Protein AF-A0A3P7NEU0-F1 (afdb_monomer_lite)

Organism: Cylicostephanus goldi (NCBI:txid71465)

InterPro domains:
  IPR056852 A-kinase anchor protein 17A/B [PTHR12484] (2-68)

pLDDT: mean 79.35, std 9.94, range [53.84, 92.88]

Foldseek 3Di:
DVVVQVVQQQDWADDPPDPDTHGGHDDDPPPPPPDPVSVVVVCVVVVNDPPDQPSDPPRDDDDPDPPDDPPD

Secondary structure (DSSP, 8-state):
-HHHHHHHHT-EE--TT-SSPEEP--------PPPHHHHHHHHHHHT--TTSTTSSTT--------------

Radius of gyration: 23.57 Å; chains: 1; bounding box: 57×46×44 Å

Structure (mmCIF, N/CA/C/O backbone):
data_AF-A0A3P7NEU0-F1
#
_entry.id   AF-A0A3P7NEU0-F1
#
loop_
_atom_site.group_PDB
_atom_site.id
_atom_site.type_symbol
_atom_site.label_atom_id
_atom_site.label_alt_id
_atom_site.label_comp_id
_atom_site.label_asym_id
_atom_site.label_entity_id
_atom_site.label_seq_id
_atom_site.pdbx_PDB_ins_code
_atom_site.Cartn_x
_atom_site.Cartn_y
_atom_site.Cartn_z
_atom_site.occupancy
_atom_site.B_iso_or_equiv
_atom_site.auth_seq_id
_atom_site.auth_comp_id
_atom_site.auth_asym_id
_atom_site.auth_atom_id
_atom_site.pdbx_PDB_model_num
ATOM 1 N N . MET A 1 1 ? 4.238 -4.019 16.601 1.00 62.88 1 MET A N 1
ATOM 2 C CA . MET A 1 1 ? 2.983 -4.480 15.960 1.00 62.88 1 MET A CA 1
ATOM 3 C C . MET A 1 1 ? 1.943 -4.989 16.954 1.00 62.88 1 MET A C 1
ATOM 5 O O . MET A 1 1 ? 0.882 -4.388 17.034 1.00 62.88 1 MET A O 1
ATOM 9 N N . ARG A 1 2 ? 2.226 -6.008 17.781 1.00 79.06 2 ARG A N 1
ATOM 10 C CA . ARG A 1 2 ? 1.222 -6.603 18.698 1.00 79.06 2 ARG A CA 1
ATOM 11 C C . ARG A 1 2 ? 0.546 -5.627 19.679 1.00 79.06 2 ARG A C 1
ATOM 13 O O . ARG A 1 2 ? -0.631 -5.785 19.970 1.00 79.06 2 ARG A O 1
ATOM 20 N N . GLN A 1 3 ? 1.265 -4.621 20.182 1.00 85.31 3 GLN A N 1
ATOM 21 C CA . GLN A 1 3 ? 0.698 -3.613 21.090 1.00 85.31 3 GLN A CA 1
ATOM 22 C C . GLN A 1 3 ? -0.309 -2.688 20.390 1.00 85.31 3 GLN A C 1
ATOM 24 O O . GLN A 1 3 ? -1.345 -2.379 20.965 1.00 85.31 3 GLN A O 1
ATOM 29 N N . VAL A 1 4 ? -0.045 -2.314 19.135 1.00 86.56 4 VAL A N 1
ATOM 30 C CA . VAL A 1 4 ? -0.958 -1.492 18.323 1.00 86.56 4 VAL A CA 1
ATOM 31 C C . VAL A 1 4 ? -2.259 -2.248 18.056 1.00 86.56 4 VAL A C 1
ATOM 33 O O . VAL A 1 4 ? -3.331 -1.678 18.219 1.00 86.56 4 VAL A O 1
ATOM 36 N N . MET A 1 5 ? -2.181 -3.549 17.758 1.00 89.31 5 MET A N 1
ATOM 37 C CA . MET A 1 5 ? -3.372 -4.391 17.569 1.00 89.31 5 MET A CA 1
ATOM 38 C C . MET A 1 5 ? -4.269 -4.425 18.809 1.00 89.31 5 MET A C 1
ATOM 40 O O . MET A 1 5 ? -5.476 -4.263 18.690 1.00 89.31 5 MET A O 1
ATOM 44 N N . LYS A 1 6 ? -3.684 -4.551 20.008 1.00 89.94 6 LYS A N 1
ATOM 45 C CA . LYS A 1 6 ? -4.449 -4.528 21.267 1.00 89.94 6 LYS A CA 1
ATOM 46 C C . LYS A 1 6 ? -5.165 -3.198 21.499 1.00 89.94 6 LYS A C 1
ATOM 48 O O . LYS A 1 6 ? -6.283 -3.192 22.001 1.00 89.94 6 LYS A O 1
ATOM 53 N N . ILE A 1 7 ? -4.518 -2.086 21.147 1.00 90.81 7 ILE A N 1
ATOM 54 C CA . ILE A 1 7 ? -5.122 -0.753 21.252 1.00 90.81 7 ILE A CA 1
ATOM 55 C C . ILE A 1 7 ? -6.300 -0.657 20.280 1.00 90.81 7 ILE A C 1
ATOM 57 O O . ILE A 1 7 ? -7.389 -0.265 20.687 1.00 90.81 7 ILE A O 1
ATOM 61 N N . LEU A 1 8 ? -6.113 -1.087 19.031 1.00 89.94 8 LEU A N 1
ATOM 62 C CA . LEU A 1 8 ? -7.170 -1.077 18.020 1.00 89.94 8 LEU A CA 1
ATOM 63 C C . LEU A 1 8 ? -8.356 -1.971 18.407 1.00 89.94 8 LEU A C 1
ATOM 65 O O . LEU A 1 8 ? -9.492 -1.538 18.274 1.00 89.94 8 LEU A O 1
ATOM 69 N N . ASP A 1 9 ? -8.114 -3.160 18.959 1.00 91.94 9 ASP A N 1
ATOM 70 C CA . ASP A 1 9 ? -9.170 -4.075 19.424 1.00 91.94 9 ASP A CA 1
ATOM 71 C C . ASP A 1 9 ? -10.005 -3.514 20.592 1.00 91.94 9 ASP A C 1
ATOM 73 O O . ASP A 1 9 ? -11.117 -3.984 20.852 1.00 91.94 9 ASP A O 1
ATOM 77 N N . SER A 1 10 ? -9.473 -2.522 21.314 1.00 89.56 10 SER A N 1
ATOM 78 C CA . SER A 1 10 ? -10.170 -1.837 22.409 1.00 89.56 10 SER A CA 1
ATOM 79 C C . SER A 1 10 ? -11.018 -0.643 21.9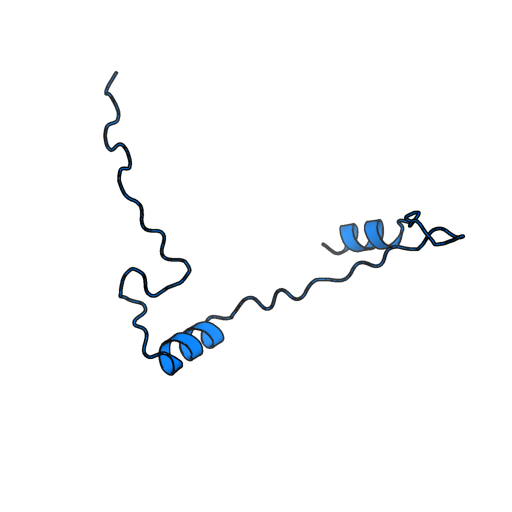52 1.00 89.56 10 SER A C 1
ATOM 81 O O . SER A 1 10 ? -11.784 -0.104 22.750 1.00 89.56 10 SER A O 1
ATOM 83 N N . LEU A 1 11 ? -10.916 -0.239 20.680 1.00 92.88 11 LEU A N 1
ATOM 84 C CA . LEU A 1 11 ? -11.660 0.893 20.131 1.00 92.88 11 LEU A CA 1
ATOM 85 C C . LEU A 1 11 ? -13.080 0.495 19.715 1.00 92.88 11 LEU A C 1
ATOM 87 O O . LEU A 1 11 ? -13.342 -0.597 19.202 1.00 92.88 11 LEU A O 1
ATOM 91 N N . THR A 1 12 ? -13.999 1.440 19.877 1.00 91.81 12 THR A N 1
ATOM 92 C CA . THR A 1 12 ? -15.371 1.363 19.376 1.00 91.81 12 THR A CA 1
ATOM 93 C C . THR A 1 12 ? -15.638 2.543 18.450 1.00 91.81 12 THR A C 1
ATOM 95 O O . THR A 1 12 ? -15.172 3.657 18.686 1.00 91.81 12 THR A O 1
ATOM 98 N N . VAL A 1 13 ? -16.358 2.296 17.356 1.00 91.94 13 VAL A N 1
ATOM 99 C CA . VAL A 1 13 ? -16.641 3.301 16.325 1.00 91.94 13 VAL A CA 1
ATOM 100 C C . VAL A 1 13 ? -18.141 3.358 16.077 1.00 91.94 13 VAL A C 1
ATOM 102 O O . VAL A 1 13 ? -18.810 2.332 15.944 1.00 91.94 13 VAL A O 1
ATOM 105 N N . LYS A 1 14 ? -18.681 4.577 16.010 1.00 91.19 14 LYS A N 1
ATOM 106 C CA . LYS A 1 14 ? -20.076 4.812 15.645 1.00 91.19 14 LYS A CA 1
ATOM 107 C C . LYS A 1 14 ? -20.191 4.819 14.123 1.00 91.19 14 LYS A C 1
ATOM 109 O O . LYS A 1 14 ? -19.649 5.705 13.468 1.00 91.19 14 LYS A O 1
ATOM 114 N N . VAL A 1 15 ? -20.878 3.824 13.575 1.00 87.94 15 VAL A N 1
ATOM 115 C CA . VAL A 1 15 ? -21.106 3.688 12.133 1.00 87.94 15 VAL A CA 1
ATOM 116 C C . VAL A 1 15 ? -22.527 4.149 11.828 1.00 87.94 15 VAL A C 1
ATOM 118 O O . VAL A 1 15 ? -23.471 3.756 12.514 1.00 87.94 15 VAL A O 1
ATOM 121 N N . SER A 1 16 ? -22.695 5.002 10.819 1.00 88.44 16 SER A N 1
ATOM 122 C CA . SER A 1 16 ? -24.022 5.424 10.366 1.00 88.44 16 SER A CA 1
ATOM 123 C C . SER A 1 16 ? -24.849 4.205 9.939 1.00 88.44 16 SER A C 1
ATOM 125 O O . SER A 1 16 ? -24.385 3.369 9.170 1.00 88.44 16 SER A O 1
ATOM 127 N N . GLY A 1 17 ? -26.074 4.094 10.457 1.00 89.25 17 GLY A N 1
ATOM 128 C CA . GLY A 1 17 ? -26.968 2.959 10.195 1.00 89.25 17 GLY A CA 1
ATOM 129 C C . GLY A 1 17 ? -26.930 1.841 11.244 1.00 89.25 17 GLY A C 1
ATOM 130 O O . GLY A 1 17 ? -27.790 0.967 11.202 1.00 89.25 17 GLY A O 1
ATOM 131 N N . PHE A 1 18 ? -26.014 1.889 12.215 1.00 84.75 18 PHE A N 1
ATOM 132 C CA . PHE A 1 18 ? -26.038 1.007 13.384 1.00 84.75 18 PHE A CA 1
ATOM 133 C C . PHE A 1 18 ? -26.532 1.769 14.617 1.00 84.75 18 PHE A C 1
ATOM 135 O O . PHE A 1 18 ? -26.090 2.888 14.883 1.00 84.75 18 PHE A O 1
ATOM 142 N N . SER A 1 19 ? -27.462 1.161 15.361 1.00 85.56 19 SER A N 1
ATOM 143 C CA . SER A 1 19 ? -27.986 1.730 16.612 1.00 85.56 19 SER A CA 1
ATOM 144 C C . SER A 1 19 ? -26.905 1.781 17.694 1.00 85.56 19 SER A C 1
ATOM 146 O O . SER A 1 19 ? -26.781 2.778 18.405 1.00 85.56 19 SER A O 1
ATOM 148 N N . ASP A 1 20 ? -26.082 0.734 17.762 1.00 90.31 20 ASP A N 1
ATOM 149 C CA . ASP A 1 20 ? -25.031 0.581 18.762 1.00 90.31 20 ASP A CA 1
ATOM 150 C C . ASP A 1 20 ? -23.631 0.785 18.161 1.00 90.31 20 ASP A C 1
ATOM 152 O O . ASP A 1 20 ? -23.391 0.451 16.995 1.00 90.31 20 ASP A O 1
ATOM 156 N N . PRO A 1 21 ? -22.677 1.326 18.941 1.00 87.50 21 PRO A N 1
ATOM 157 C CA . PRO A 1 21 ? -21.291 1.451 18.511 1.00 87.50 21 PRO A CA 1
ATOM 158 C C . PRO A 1 21 ? -20.662 0.073 18.276 1.00 87.50 21 PRO A C 1
ATOM 160 O O . PRO A 1 21 ? -20.801 -0.851 19.079 1.00 87.50 21 PRO A O 1
ATOM 163 N N . VAL A 1 22 ? -19.926 -0.054 17.174 1.00 91.00 22 VAL A N 1
ATOM 164 C CA . VAL A 1 22 ? -19.348 -1.324 16.722 1.00 91.00 22 VAL A CA 1
ATOM 165 C C . VAL A 1 22 ? -17.907 -1.440 17.215 1.00 91.00 22 VAL A C 1
ATOM 167 O O . VAL A 1 22 ? -17.159 -0.460 17.213 1.00 91.00 22 VAL A O 1
ATOM 170 N N . ARG A 1 23 ? -17.494 -2.635 17.649 1.00 91.94 23 ARG A N 1
ATOM 171 C CA . ARG A 1 23 ? -16.131 -2.887 18.140 1.00 91.94 23 ARG A CA 1
ATOM 172 C C . ARG A 1 23 ? -15.160 -3.123 16.984 1.00 91.94 23 ARG A C 1
ATOM 174 O O . ARG A 1 23 ? -15.438 -3.931 16.099 1.00 91.94 23 ARG A O 1
ATOM 181 N N . VAL A 1 24 ? -14.006 -2.464 17.028 1.00 92.38 24 VAL A N 1
ATOM 182 C CA . VAL A 1 24 ? -12.931 -2.642 16.046 1.00 92.38 24 VAL A CA 1
ATOM 183 C C . VAL A 1 24 ? -12.213 -3.971 16.297 1.00 92.38 24 VAL A C 1
ATOM 185 O O . VAL A 1 24 ? -12.039 -4.400 17.437 1.00 92.38 24 VAL A O 1
ATOM 188 N N . ARG A 1 25 ? -11.824 -4.655 15.216 1.00 89.75 25 ARG A N 1
ATOM 189 C CA . ARG A 1 25 ? -10.981 -5.854 15.254 1.00 89.75 25 ARG A CA 1
ATOM 190 C C . ARG A 1 25 ? -9.829 -5.676 14.284 1.00 89.75 25 ARG A C 1
ATOM 192 O O . ARG A 1 25 ? -10.062 -5.447 13.100 1.00 89.75 25 ARG A O 1
ATOM 199 N N . ALA A 1 26 ? -8.606 -5.789 14.781 1.00 86.56 26 ALA A N 1
ATOM 200 C CA . ALA A 1 26 ? -7.402 -5.661 13.981 1.00 86.56 26 ALA A CA 1
ATOM 201 C C . ALA A 1 26 ? -6.665 -7.003 13.904 1.00 86.56 26 ALA A C 1
ATOM 203 O O . ALA A 1 26 ? -6.539 -7.735 14.882 1.00 86.56 26 ALA A O 1
ATOM 204 N N . THR A 1 27 ? -6.176 -7.341 12.715 1.00 86.94 27 THR A N 1
ATOM 205 C CA . THR A 1 27 ? -5.337 -8.520 12.487 1.00 86.94 27 THR A CA 1
ATOM 206 C C . THR A 1 27 ? -4.190 -8.147 11.566 1.00 86.94 27 THR A C 1
ATOM 208 O O . THR A 1 27 ? -4.259 -7.144 10.851 1.00 86.94 27 THR A O 1
ATOM 211 N N . GLU A 1 28 ? -3.112 -8.924 11.602 1.00 82.50 28 GLU A N 1
ATOM 212 C CA . GLU A 1 28 ? -1.996 -8.711 10.689 1.00 82.50 28 GLU A CA 1
ATOM 213 C C . GLU A 1 28 ? -2.481 -8.961 9.262 1.00 82.50 28 GLU A C 1
ATOM 215 O O . GLU A 1 28 ? -2.926 -10.059 8.919 1.00 82.50 28 GLU A O 1
ATOM 220 N N . ALA A 1 29 ? -2.407 -7.922 8.429 1.00 80.50 29 ALA A N 1
ATOM 221 C CA . ALA A 1 29 ? -2.583 -8.085 7.002 1.00 80.50 29 ALA A CA 1
ATOM 222 C C . ALA A 1 29 ? -1.420 -8.939 6.495 1.00 80.50 29 ALA A C 1
ATOM 224 O O . ALA A 1 29 ? -0.256 -8.540 6.588 1.00 80.50 29 ALA A O 1
ATOM 225 N N . ARG A 1 30 ? -1.734 -10.121 5.961 1.00 70.50 30 ARG A N 1
ATOM 226 C CA . ARG A 1 30 ? -0.786 -10.846 5.122 1.00 70.50 30 ARG A CA 1
ATOM 227 C C . ARG A 1 30 ? -0.674 -10.044 3.837 1.00 70.50 30 ARG A C 1
ATOM 229 O O . ARG A 1 30 ? -1.527 -10.130 2.965 1.00 70.50 30 ARG A O 1
ATOM 236 N N . CYS A 1 31 ? 0.323 -9.169 3.779 1.00 68.00 31 CYS A N 1
ATOM 237 C CA . CYS A 1 31 ? 0.759 -8.660 2.497 1.00 68.00 31 CYS A CA 1
ATOM 238 C C . CYS A 1 31 ? 1.396 -9.861 1.805 1.00 68.00 31 CYS A C 1
ATOM 240 O O . CYS A 1 31 ? 2.470 -10.301 2.223 1.00 68.00 31 CYS A O 1
ATOM 242 N N . ASP A 1 32 ? 0.707 -10.422 0.813 1.00 67.75 32 ASP A N 1
ATOM 243 C CA . ASP A 1 32 ? 1.287 -11.399 -0.103 1.00 67.75 32 ASP A CA 1
ATOM 244 C C . ASP A 1 32 ? 2.301 -10.654 -0.973 1.00 67.75 32 ASP A C 1
ATOM 246 O O . ASP A 1 32 ? 2.084 -10.369 -2.149 1.00 67.75 32 ASP A O 1
ATOM 250 N N . PHE A 1 33 ? 3.399 -10.234 -0.347 1.00 66.25 33 PHE A N 1
ATOM 251 C CA . PHE A 1 33 ? 4.513 -9.666 -1.063 1.00 66.25 33 PHE A CA 1
ATOM 252 C C . PHE A 1 33 ? 5.138 -10.814 -1.856 1.00 66.25 33 PHE A C 1
ATOM 254 O O . PHE A 1 33 ? 5.528 -11.817 -1.244 1.00 66.25 33 PHE A O 1
ATOM 261 N N . PRO A 1 34 ? 5.217 -10.706 -3.192 1.00 77.19 34 PRO A N 1
ATOM 262 C CA . PRO A 1 34 ? 5.776 -11.767 -4.009 1.00 77.19 34 PRO A CA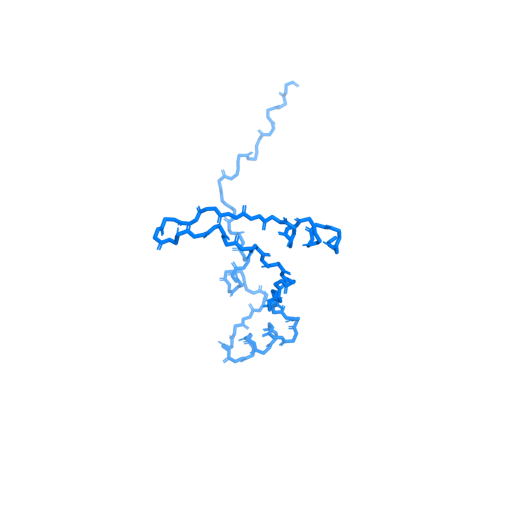 1
ATOM 263 C C . PRO A 1 34 ? 7.201 -12.063 -3.542 1.00 77.19 34 PRO A C 1
ATOM 265 O O . PRO A 1 34 ? 8.066 -11.182 -3.498 1.00 77.19 34 PRO A O 1
ATOM 268 N N . ARG A 1 35 ? 7.444 -13.315 -3.151 1.00 77.94 35 ARG A N 1
ATOM 269 C CA . ARG A 1 35 ? 8.784 -13.785 -2.793 1.00 77.94 35 ARG A CA 1
ATOM 270 C C . ARG A 1 35 ? 9.627 -13.824 -4.060 1.00 77.94 35 ARG A C 1
ATOM 272 O O . ARG A 1 35 ? 9.097 -13.832 -5.168 1.00 77.94 35 ARG A O 1
ATOM 279 N N . ARG A 1 36 ? 10.952 -13.918 -3.914 1.00 80.81 36 ARG A N 1
ATOM 280 C CA . ARG A 1 36 ? 11.854 -14.020 -5.074 1.00 80.81 36 ARG A CA 1
ATOM 281 C C . ARG A 1 36 ? 11.425 -15.126 -6.051 1.00 80.81 36 ARG A C 1
ATOM 283 O O . ARG A 1 36 ? 11.368 -14.877 -7.242 1.00 80.81 36 ARG A O 1
ATOM 290 N N . HIS A 1 37 ? 10.994 -16.276 -5.532 1.00 82.81 37 HIS A N 1
ATOM 291 C CA . HIS A 1 37 ? 10.447 -17.369 -6.340 1.00 82.81 37 HIS A CA 1
ATOM 292 C C . HIS A 1 37 ? 9.199 -16.982 -7.154 1.00 82.81 37 HIS A C 1
ATOM 294 O O . HIS A 1 37 ? 9.079 -17.365 -8.314 1.00 82.81 37 HIS A O 1
ATOM 300 N N . ASP A 1 38 ? 8.279 -16.216 -6.559 1.00 81.62 38 ASP A N 1
ATOM 301 C CA . ASP A 1 38 ? 7.054 -15.769 -7.230 1.00 81.62 38 ASP A CA 1
ATOM 302 C C . ASP A 1 38 ? 7.399 -14.806 -8.387 1.00 81.62 38 ASP A C 1
ATOM 304 O O . ASP A 1 38 ? 6.782 -14.857 -9.453 1.00 81.62 38 ASP A O 1
ATOM 308 N N . TRP A 1 39 ? 8.450 -13.994 -8.216 1.00 78.62 39 TRP A N 1
ATOM 309 C CA . TRP A 1 39 ? 9.030 -13.179 -9.285 1.00 78.62 39 TRP A CA 1
ATOM 310 C C . TRP A 1 39 ? 9.706 -14.023 -10.367 1.00 78.62 39 TRP A C 1
ATOM 312 O O . TRP A 1 39 ? 9.405 -13.836 -11.544 1.00 78.62 39 TRP A O 1
ATOM 322 N N . ASP A 1 40 ? 10.568 -14.972 -10.000 1.00 81.75 40 ASP A N 1
ATOM 323 C CA . ASP A 1 40 ? 11.282 -15.818 -10.964 1.00 81.75 40 ASP A CA 1
ATOM 324 C C . ASP A 1 40 ? 10.287 -16.591 -11.861 1.00 81.75 40 ASP A C 1
ATOM 326 O O . ASP A 1 40 ? 10.439 -16.632 -13.085 1.00 81.75 40 ASP A O 1
ATOM 330 N N . LEU A 1 41 ? 9.199 -17.116 -11.278 1.00 84.06 41 LEU A N 1
ATOM 331 C CA . LEU A 1 41 ? 8.100 -17.748 -12.019 1.00 84.06 41 LEU A CA 1
ATOM 332 C C . LEU A 1 41 ? 7.389 -16.781 -12.972 1.00 84.06 41 LEU A C 1
ATOM 334 O O . LEU A 1 41 ? 7.040 -17.164 -14.092 1.00 84.06 41 LEU A O 1
ATOM 338 N N . PHE A 1 42 ? 7.160 -15.537 -12.550 1.00 83.50 42 PHE A N 1
ATOM 339 C CA . PHE A 1 42 ? 6.547 -14.513 -13.392 1.00 83.50 42 PHE A CA 1
ATOM 340 C C . PHE A 1 42 ? 7.416 -14.191 -14.618 1.00 83.50 42 PHE A C 1
ATOM 342 O O . PHE A 1 42 ? 6.895 -14.175 -15.737 1.00 83.50 42 PHE A O 1
ATOM 349 N N . PHE A 1 43 ? 8.729 -14.003 -14.440 1.00 80.12 43 PHE A N 1
ATOM 350 C CA . PHE A 1 43 ? 9.662 -13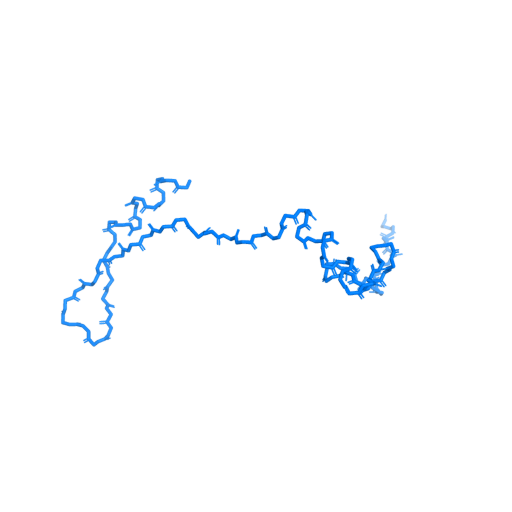.751 -15.547 1.00 80.12 43 PHE A CA 1
ATOM 351 C C . PHE A 1 43 ? 9.756 -14.954 -16.494 1.00 80.12 43 PHE A C 1
ATOM 353 O O . PHE A 1 43 ? 9.639 -14.783 -17.709 1.00 80.12 43 PHE A O 1
ATOM 360 N N . MET A 1 44 ? 9.857 -16.177 -15.955 1.00 83.00 44 MET A N 1
ATOM 361 C CA . MET A 1 44 ? 9.872 -17.404 -16.763 1.00 83.00 44 MET A CA 1
ATOM 362 C C . MET A 1 44 ? 8.592 -17.574 -17.588 1.00 83.00 44 MET A C 1
ATOM 364 O O . MET A 1 44 ? 8.663 -17.851 -18.785 1.00 83.00 44 MET A O 1
ATOM 368 N N . LYS A 1 45 ? 7.415 -17.396 -16.971 1.00 85.75 45 LYS A N 1
ATOM 369 C CA . LYS A 1 45 ? 6.120 -17.574 -17.645 1.00 85.75 45 LYS A CA 1
ATOM 370 C C . LYS A 1 45 ? 5.918 -16.568 -18.778 1.00 85.75 45 LYS A C 1
ATOM 372 O O . LYS A 1 45 ? 5.410 -16.940 -19.833 1.00 85.75 45 LYS A O 1
ATOM 377 N N . ASN A 1 46 ? 6.301 -15.312 -18.559 1.00 83.75 46 ASN A N 1
ATOM 378 C CA . ASN A 1 46 ? 6.086 -14.230 -19.519 1.00 83.75 46 ASN A CA 1
ATOM 379 C C . ASN A 1 46 ? 7.266 -14.029 -20.488 1.00 83.75 46 ASN A C 1
ATOM 381 O O . ASN A 1 46 ? 7.178 -13.178 -21.367 1.00 83.75 46 ASN A O 1
ATOM 385 N N . LYS A 1 47 ? 8.345 -14.820 -20.364 1.00 81.94 47 LYS A N 1
ATOM 386 C CA . LYS A 1 47 ? 9.588 -14.695 -21.151 1.00 81.94 47 LYS A CA 1
ATOM 387 C C . LYS A 1 47 ? 10.187 -13.280 -21.106 1.00 81.94 47 LYS A C 1
ATOM 389 O O . LYS A 1 47 ? 10.722 -12.799 -22.104 1.00 81.94 47 LYS A O 1
ATOM 394 N N . LEU A 1 48 ? 10.077 -12.626 -19.953 1.00 79.62 48 LEU A N 1
ATOM 395 C CA . LEU A 1 48 ? 10.633 -11.295 -19.714 1.00 79.62 48 LEU A CA 1
ATOM 396 C C . LEU A 1 48 ? 12.076 -11.439 -19.224 1.00 79.62 48 LEU A C 1
ATOM 398 O O . LEU A 1 48 ? 12.420 -12.417 -18.561 1.00 79.62 48 LEU A O 1
ATOM 402 N N . ASP A 1 49 ? 12.914 -10.463 -19.547 1.00 76.25 49 ASP A N 1
ATOM 403 C CA . ASP A 1 49 ? 14.330 -10.465 -19.185 1.00 76.25 49 ASP A CA 1
ATOM 404 C C . ASP A 1 49 ? 14.574 -9.450 -18.065 1.00 76.25 49 ASP A C 1
ATOM 406 O O . ASP A 1 49 ? 14.374 -8.251 -18.256 1.00 76.25 49 ASP A O 1
ATOM 410 N N . GLU A 1 50 ? 15.006 -9.927 -16.894 1.00 68.19 50 GLU A N 1
ATOM 411 C CA . GLU A 1 50 ? 15.273 -9.086 -15.718 1.00 68.19 50 GLU A CA 1
ATOM 412 C C . GLU A 1 50 ? 16.344 -8.019 -15.999 1.00 68.19 50 GLU A C 1
ATOM 414 O O . GLU A 1 50 ? 16.320 -6.945 -15.397 1.00 68.19 50 GLU A O 1
ATOM 419 N N . SER A 1 51 ? 17.263 -8.291 -16.934 1.00 74.25 51 SER A N 1
ATOM 420 C CA . SER A 1 51 ? 18.357 -7.376 -17.280 1.00 74.25 51 SER A CA 1
ATOM 421 C C . SER A 1 51 ? 17.948 -6.292 -18.282 1.00 74.25 51 SER A C 1
ATOM 423 O O . SER A 1 51 ? 18.741 -5.389 -18.559 1.00 74.25 51 SER A O 1
ATOM 425 N N . LYS A 1 52 ? 16.729 -6.352 -18.839 1.00 75.06 52 LYS A N 1
ATOM 426 C CA . LYS A 1 52 ? 16.228 -5.340 -19.776 1.00 75.06 52 LYS A CA 1
ATOM 427 C C . LYS A 1 52 ? 15.504 -4.210 -19.033 1.00 75.06 52 LYS A C 1
ATOM 429 O O . LYS A 1 52 ? 14.522 -4.463 -18.332 1.00 75.06 52 LYS A O 1
ATOM 434 N N . PRO A 1 53 ? 15.935 -2.946 -19.209 1.00 67.06 53 PRO A N 1
ATOM 435 C CA . PRO A 1 53 ? 15.237 -1.800 -18.638 1.00 67.06 53 PRO A CA 1
ATOM 436 C C . PRO A 1 53 ? 13.780 -1.740 -19.118 1.00 67.06 53 PRO A C 1
ATOM 438 O O . PRO A 1 53 ? 13.525 -1.797 -20.317 1.00 67.06 53 PRO A O 1
ATOM 441 N N . GLY A 1 54 ? 12.837 -1.584 -18.187 1.00 70.81 54 GLY A N 1
ATOM 442 C CA . GLY A 1 54 ? 11.415 -1.358 -18.478 1.00 70.81 54 GLY A CA 1
ATOM 443 C C . GLY A 1 54 ? 10.526 -2.601 -18.394 1.00 70.81 54 GLY A C 1
ATOM 444 O O . GLY A 1 54 ? 9.312 -2.456 -18.337 1.00 70.81 54 GLY A O 1
ATOM 445 N N . GLU A 1 55 ? 11.105 -3.802 -18.315 1.00 72.62 55 GLU A N 1
ATOM 446 C CA . GLU A 1 55 ? 10.351 -5.061 -18.180 1.00 72.62 55 GLU A CA 1
ATOM 447 C C . GLU A 1 55 ? 9.937 -5.341 -16.724 1.00 72.62 55 GLU A C 1
ATOM 449 O O . GLU A 1 55 ? 8.953 -6.038 -16.462 1.00 72.62 55 GLU A O 1
ATOM 454 N N . ARG A 1 56 ? 10.668 -4.780 -15.746 1.00 73.62 56 ARG A N 1
ATOM 455 C CA . ARG A 1 56 ? 10.283 -4.875 -14.333 1.00 73.62 56 ARG A CA 1
ATOM 456 C C . ARG A 1 56 ? 9.327 -3.734 -13.957 1.00 73.62 56 ARG A C 1
ATOM 458 O O . ARG A 1 56 ? 9.664 -2.582 -14.246 1.00 73.62 56 ARG A O 1
ATOM 465 N N . PRO A 1 57 ? 8.217 -4.003 -13.239 1.00 66.69 57 PRO A N 1
ATOM 466 C CA . PRO A 1 57 ? 7.281 -2.969 -12.779 1.00 66.69 57 PRO A CA 1
ATOM 467 C C . PRO A 1 57 ? 7.921 -1.906 -11.875 1.00 66.69 57 PRO A C 1
ATOM 469 O O . PRO A 1 57 ? 7.408 -0.798 -11.766 1.00 66.69 57 PRO A O 1
ATOM 472 N N . ASP A 1 58 ? 9.033 -2.241 -11.217 1.00 68.00 58 ASP A N 1
ATOM 473 C CA . ASP A 1 58 ? 9.824 -1.352 -10.364 1.00 68.00 58 ASP A CA 1
ATOM 474 C C . ASP A 1 58 ? 10.933 -0.594 -11.118 1.00 68.00 58 ASP A C 1
ATOM 476 O O . ASP A 1 58 ? 11.703 0.140 -10.499 1.00 68.00 58 ASP A O 1
ATOM 480 N N . THR A 1 59 ? 11.025 -0.723 -12.448 1.00 71.75 59 THR A N 1
ATOM 481 C CA . THR A 1 59 ? 11.984 0.063 -13.236 1.00 71.75 59 THR A CA 1
ATOM 482 C C . THR A 1 59 ? 11.527 1.515 -13.317 1.00 71.75 59 THR A C 1
ATOM 484 O O . THR A 1 59 ? 10.592 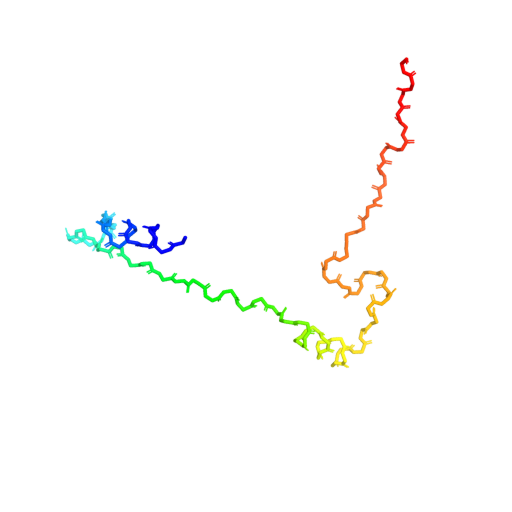1.848 -14.044 1.00 71.75 59 THR A O 1
ATOM 487 N N . VAL A 1 60 ? 12.218 2.406 -12.611 1.00 75.38 60 VAL A N 1
ATOM 488 C CA . VAL A 1 60 ? 11.967 3.847 -12.706 1.00 75.38 60 VAL A CA 1
ATOM 489 C C . VAL A 1 60 ? 12.851 4.443 -13.798 1.00 75.38 60 VAL A C 1
ATOM 491 O O . VAL A 1 60 ? 14.074 4.491 -13.667 1.00 75.38 60 VAL A O 1
ATOM 494 N N . TYR A 1 61 ? 12.230 4.921 -14.877 1.00 75.62 61 TYR A N 1
ATOM 495 C CA . TYR A 1 61 ? 12.918 5.715 -15.892 1.00 75.62 61 TYR A CA 1
ATOM 496 C C . TYR A 1 61 ? 13.073 7.152 -15.393 1.00 75.62 61 TYR A C 1
ATOM 498 O O . TYR A 1 61 ? 12.095 7.885 -15.248 1.00 75.62 61 TYR A O 1
ATOM 506 N N . LEU A 1 62 ? 14.311 7.546 -15.103 1.00 78.38 62 LEU A N 1
ATOM 507 C CA . LEU A 1 62 ? 14.642 8.905 -14.696 1.00 78.38 62 LEU A CA 1
ATOM 508 C C . LEU A 1 62 ? 15.239 9.658 -15.887 1.00 78.38 62 LEU A C 1
ATOM 510 O O . LEU A 1 62 ? 16.346 9.361 -16.330 1.00 78.38 62 LEU A O 1
ATOM 514 N N . GLU A 1 63 ? 14.520 10.662 -16.381 1.00 80.31 63 GLU A N 1
ATOM 515 C CA . GLU A 1 63 ? 14.977 11.563 -17.441 1.00 80.31 63 GLU A CA 1
ATOM 516 C C . GLU A 1 63 ? 14.932 13.013 -16.952 1.00 80.31 63 GLU A C 1
ATOM 518 O O . GLU A 1 63 ? 14.186 13.347 -16.032 1.00 80.31 63 GLU A O 1
ATOM 523 N N . LYS A 1 64 ? 15.709 13.897 -17.592 1.00 76.25 64 LYS A N 1
ATOM 524 C CA . LYS A 1 64 ? 15.675 15.353 -17.356 1.00 76.25 64 LYS A CA 1
ATOM 525 C C . LYS A 1 64 ? 15.998 15.753 -15.914 1.00 76.25 64 LYS A C 1
ATOM 527 O O . LYS A 1 64 ? 15.607 16.827 -15.461 1.00 76.25 64 LYS A O 1
ATOM 532 N N . ILE A 1 65 ? 16.755 14.916 -15.205 1.00 77.94 65 ILE A N 1
ATOM 533 C CA . ILE A 1 65 ? 17.308 15.284 -13.905 1.00 77.94 65 ILE A CA 1
ATOM 534 C C . ILE A 1 65 ? 18.290 16.441 -14.147 1.00 77.94 65 ILE A C 1
ATOM 536 O O . ILE A 1 65 ? 19.193 16.295 -14.973 1.00 77.94 65 ILE A O 1
ATOM 540 N N . PRO A 1 66 ? 18.144 17.599 -13.483 1.00 78.88 66 PRO A N 1
ATOM 541 C CA . PRO A 1 66 ? 19.073 18.707 -13.650 1.00 78.88 66 PRO A CA 1
ATOM 542 C C . PRO A 1 66 ? 20.449 18.336 -13.074 1.00 78.88 66 PRO A C 1
ATOM 544 O O . PRO A 1 66 ? 20.715 18.494 -11.887 1.00 78.88 66 PRO A O 1
ATOM 547 N N . ILE A 1 67 ? 21.352 17.855 -13.931 1.00 66.81 67 ILE A 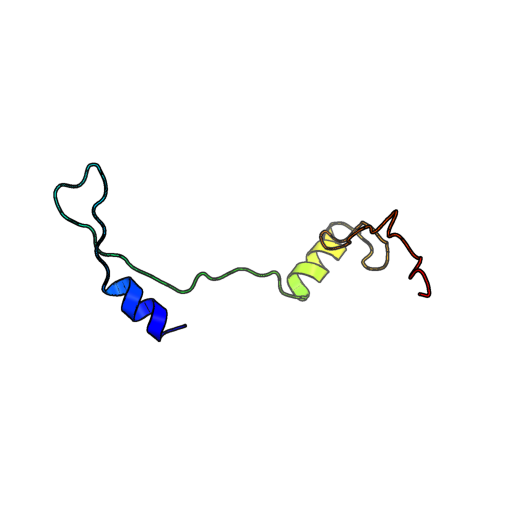N 1
ATOM 548 C CA . ILE A 1 67 ? 22.724 17.469 -13.566 1.00 66.81 67 ILE A CA 1
ATOM 549 C C . ILE A 1 67 ? 23.650 18.694 -13.574 1.00 66.81 67 ILE A C 1
ATOM 551 O O . ILE A 1 67 ? 24.636 18.737 -14.302 1.00 66.81 67 ILE A O 1
ATOM 555 N N . LYS A 1 68 ? 23.331 19.744 -12.809 1.00 63.94 68 LYS A N 1
ATOM 556 C CA . LYS A 1 68 ? 24.283 20.835 -12.537 1.00 63.94 68 LYS A CA 1
ATOM 557 C C . LYS A 1 68 ? 24.093 21.361 -11.121 1.00 63.94 68 LYS A C 1
ATOM 559 O O . LYS A 1 68 ? 23.249 22.221 -10.879 1.00 63.94 68 LYS A O 1
AT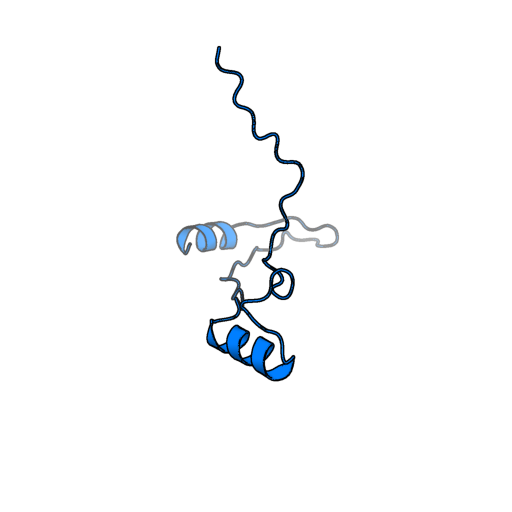OM 564 N N . CYS A 1 69 ? 24.952 20.913 -10.207 1.00 56.78 69 CYS A N 1
ATOM 565 C CA . CYS A 1 69 ? 25.278 21.707 -9.030 1.00 56.78 69 CYS A CA 1
ATOM 566 C C . CYS A 1 69 ? 25.913 23.005 -9.537 1.00 56.78 69 CYS A C 1
ATOM 568 O O . CYS A 1 69 ? 27.037 22.991 -10.045 1.00 56.78 69 CYS A O 1
ATOM 570 N N . LYS A 1 70 ? 25.191 24.128 -9.451 1.00 55.12 70 LYS A N 1
ATOM 571 C CA . LYS A 1 70 ? 25.831 25.442 -9.526 1.00 55.12 70 LYS A CA 1
ATOM 572 C C . LYS A 1 70 ? 26.876 25.468 -8.412 1.00 55.12 70 LYS A C 1
ATOM 574 O O . LYS A 1 70 ? 26.518 25.444 -7.239 1.00 55.12 70 LYS A O 1
ATOM 579 N N . ARG A 1 71 ? 28.153 25.447 -8.792 1.00 56.56 71 ARG A N 1
ATOM 580 C CA . ARG A 1 71 ? 29.263 25.800 -7.909 1.00 56.56 71 ARG A CA 1
ATOM 581 C C . ARG A 1 71 ? 29.033 27.267 -7.534 1.00 56.56 71 ARG A C 1
ATOM 583 O O . ARG A 1 71 ? 29.138 28.127 -8.407 1.00 56.56 71 ARG A O 1
ATOM 590 N N . ILE A 1 72 ? 28.564 27.486 -6.308 1.00 53.84 72 ILE A N 1
ATOM 591 C CA . ILE A 1 72 ? 28.588 28.788 -5.634 1.00 53.84 72 ILE A CA 1
ATOM 592 C C . ILE A 1 72 ? 30.024 29.010 -5.168 1.00 53.84 72 ILE A C 1
ATOM 594 O O . ILE A 1 72 ? 30.636 28.010 -4.720 1.00 53.84 72 ILE A O 1
#

Sequence (72 aa):
MRQVMKILDSLTVKVSGFSDPVRVRATEARCDFPRRHDWDLFFMKNKLDESKPGERPDTVYLEKIPIKCKRI